Protein AF-Q5DLU1-F1 (afdb_monomer_lite)

InterPro domains:
  IPR003010 Carbon-nitrogen hydrolase [PS50263] (5-54)
  IPR036526 Carbon-nitrogen hydrolase superfamily [G3DSA:3.60.110.10] (1-54)
  IPR036526 Carbon-nitrogen hydrolase superfamily [SSF56317] (3-54)

Secondary structure (DSSP, 8-state):
------EEEE-----S-TTS-HHHHHHHHHHHHHHHHHHHHHTT-SEEEE-TT-

Organism: NCBI:txid301298

Structure (mmCIF, N/CA/C/O backbone):
data_AF-Q5DLU1-F1
#
_entry.id   AF-Q5DLU1-F1
#
loop_
_atom_site.group_PDB
_atom_site.id
_atom_site.type_symbol
_atom_site.label_atom_id
_atom_site.label_alt_id
_atom_site.label_comp_id
_atom_site.label_asym_id
_atom_site.label_entity_id
_atom_site.label_seq_id
_atom_site.pdbx_PDB_ins_code
_atom_site.Cartn_x
_atom_site.Cartn_y
_atom_site.Cartn_z
_atom_site.occupancy
_atom_site.B_iso_or_equiv
_atom_site.auth_seq_id
_atom_site.auth_comp_id
_atom_site.auth_asym_id
_atom_site.auth_atom_id
_atom_site.pdbx_PDB_model_num
ATOM 1 N N . MET A 1 1 ? -21.055 5.696 23.407 1.00 53.12 1 MET A N 1
ATOM 2 C CA . MET A 1 1 ? -20.455 4.745 22.443 1.00 53.12 1 MET A CA 1
ATOM 3 C C . MET A 1 1 ? -19.149 5.348 21.963 1.00 53.12 1 MET A C 1
ATOM 5 O O . MET A 1 1 ? -19.130 6.545 21.712 1.00 53.12 1 MET A O 1
ATOM 9 N N . ALA A 1 2 ? -18.061 4.583 21.914 1.00 80.50 2 ALA A N 1
ATOM 10 C CA . ALA A 1 2 ? -16.786 5.107 21.429 1.00 80.50 2 ALA A CA 1
ATOM 11 C C . ALA A 1 2 ? -16.785 5.125 19.891 1.00 80.50 2 ALA A C 1
ATOM 13 O O . ALA A 1 2 ? -17.088 4.104 19.274 1.00 80.50 2 ALA A O 1
ATOM 14 N N . ASN A 1 3 ? -16.425 6.257 19.283 1.00 91.31 3 ASN A N 1
ATOM 15 C CA . ASN A 1 3 ? -16.235 6.390 17.833 1.00 91.31 3 ASN A CA 1
ATOM 16 C C . ASN A 1 3 ? -14.926 5.696 17.415 1.00 91.31 3 ASN A C 1
ATOM 18 O O . ASN A 1 3 ? -13.930 6.351 17.117 1.00 91.31 3 ASN A O 1
ATOM 22 N N . LYS A 1 4 ? -14.890 4.360 17.477 1.00 95.00 4 LYS A N 1
ATOM 23 C CA . LYS A 1 4 ? -13.710 3.563 17.125 1.00 95.00 4 LYS A CA 1
ATOM 24 C C . LYS A 1 4 ? -13.631 3.391 15.607 1.00 95.00 4 LYS A C 1
ATOM 26 O O . LYS A 1 4 ? -14.572 2.883 15.006 1.00 95.00 4 LYS A O 1
ATOM 31 N N . VAL A 1 5 ? -12.494 3.764 15.020 1.00 96.81 5 VAL A N 1
ATOM 32 C CA . VAL A 1 5 ? -12.186 3.562 13.597 1.00 96.81 5 VAL A CA 1
ATOM 33 C C . VAL A 1 5 ? -10.915 2.730 13.476 1.00 96.81 5 VAL A C 1
ATOM 35 O O . VAL A 1 5 ? -9.919 3.027 14.133 1.00 96.81 5 VAL A O 1
ATOM 38 N N . THR A 1 6 ? -10.945 1.695 12.640 1.00 97.81 6 THR A N 1
ATOM 39 C CA . THR A 1 6 ? -9.750 0.910 12.295 1.00 97.81 6 THR A CA 1
ATOM 40 C C . THR A 1 6 ? -9.208 1.392 10.956 1.00 97.81 6 THR A C 1
ATOM 42 O O . THR A 1 6 ? -9.959 1.481 9.985 1.00 97.81 6 THR A O 1
ATOM 45 N N . ILE A 1 7 ? -7.914 1.700 10.889 1.00 98.50 7 ILE A N 1
ATOM 46 C CA . ILE A 1 7 ? -7.259 2.174 9.663 1.00 98.50 7 ILE A CA 1
ATOM 47 C C . ILE A 1 7 ? -6.187 1.192 9.187 1.00 98.50 7 ILE A C 1
ATOM 49 O O . ILE A 1 7 ? -5.638 0.432 9.984 1.00 98.50 7 ILE A O 1
ATOM 53 N N . GLY A 1 8 ? -5.884 1.232 7.891 1.00 98.38 8 GLY A N 1
ATOM 54 C CA . GLY A 1 8 ? -4.775 0.511 7.272 1.00 98.38 8 GLY A CA 1
ATOM 55 C C . GLY A 1 8 ? -3.797 1.471 6.597 1.00 98.38 8 GLY A C 1
ATOM 56 O O . GLY A 1 8 ? -4.211 2.372 5.870 1.00 98.38 8 GLY A O 1
ATOM 57 N N . LEU A 1 9 ? -2.501 1.261 6.816 1.00 98.38 9 LEU A N 1
ATOM 58 C CA . LEU A 1 9 ? -1.429 1.949 6.097 1.00 98.38 9 LEU A CA 1
ATOM 59 C C . LEU A 1 9 ? -0.713 0.916 5.232 1.00 98.38 9 LEU A C 1
ATOM 61 O O . LEU A 1 9 ? -0.188 -0.067 5.757 1.00 98.38 9 LEU A O 1
ATOM 65 N N . ILE A 1 10 ? -0.733 1.110 3.915 1.00 98.38 10 ILE A N 1
ATOM 66 C CA . ILE A 1 10 ? -0.081 0.206 2.968 1.00 98.38 10 ILE A CA 1
ATOM 67 C C . ILE A 1 10 ? 1.242 0.824 2.528 1.00 98.38 10 ILE A C 1
ATOM 69 O O . ILE A 1 10 ? 1.277 1.905 1.943 1.00 98.38 10 ILE A O 1
ATOM 73 N N . GLN A 1 11 ? 2.317 0.082 2.778 1.00 9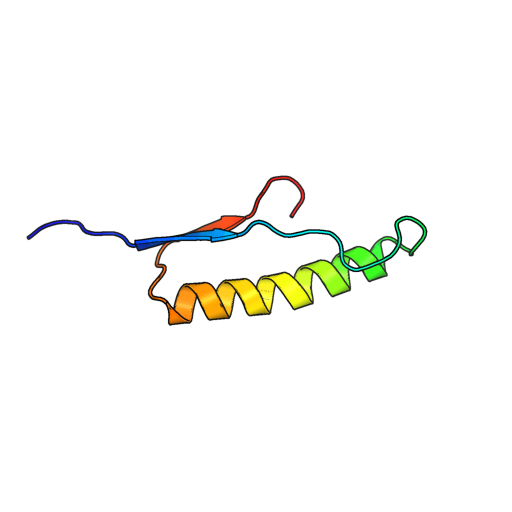7.12 11 GLN A N 1
ATOM 74 C CA . GLN A 1 11 ? 3.657 0.373 2.295 1.00 97.12 11 GLN A CA 1
ATOM 75 C C . GLN A 1 11 ? 4.165 -0.846 1.526 1.00 97.12 11 GLN A C 1
ATOM 77 O O . GLN A 1 11 ? 4.048 -1.978 2.005 1.00 97.12 11 GLN A O 1
ATOM 82 N N . ALA A 1 12 ? 4.727 -0.645 0.340 1.00 95.81 12 ALA A N 1
ATOM 83 C CA . ALA A 1 12 ? 5.316 -1.728 -0.432 1.00 95.81 12 ALA A CA 1
ATOM 84 C C . ALA A 1 12 ? 6.591 -1.283 -1.159 1.00 95.81 12 ALA A C 1
ATOM 86 O O . ALA A 1 12 ? 7.151 -0.218 -0.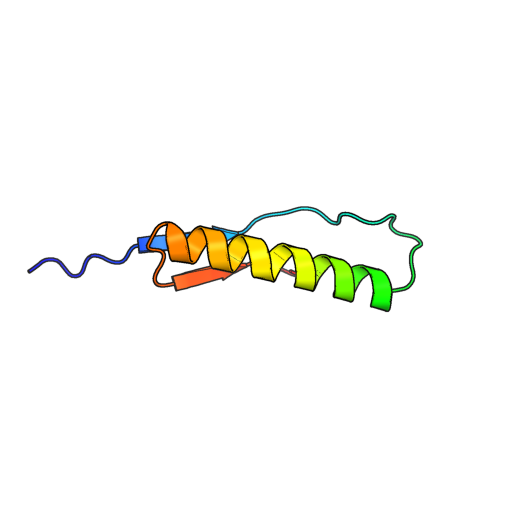924 1.00 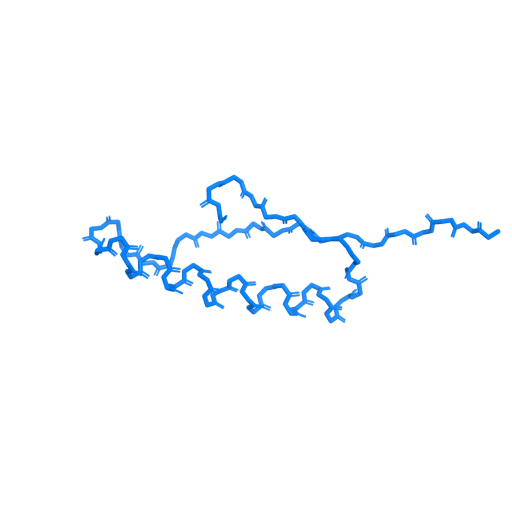95.81 12 ALA A O 1
ATOM 87 N N . LYS A 1 13 ? 7.052 -2.132 -2.071 1.00 94.81 13 LYS A N 1
ATOM 88 C CA . LYS A 1 13 ? 8.167 -1.876 -2.985 1.00 94.81 13 LYS A CA 1
ATOM 89 C C . LYS A 1 13 ? 7.723 -2.105 -4.427 1.00 94.81 13 LYS A C 1
ATOM 91 O O . LYS A 1 13 ? 6.741 -2.824 -4.640 1.00 94.81 13 LYS A O 1
ATOM 96 N N . ASN A 1 14 ? 8.468 -1.557 -5.381 1.00 94.19 14 ASN A N 1
ATOM 97 C CA . ASN A 1 14 ? 8.331 -1.923 -6.788 1.00 94.19 14 ASN A CA 1
ATOM 98 C C . ASN A 1 14 ? 8.753 -3.382 -6.997 1.00 94.19 14 ASN A C 1
ATOM 100 O O . ASN A 1 14 ? 9.760 -3.824 -6.443 1.00 94.19 14 ASN A O 1
ATOM 104 N N . ASP A 1 15 ? 7.963 -4.117 -7.781 1.00 94.00 15 ASP A N 1
ATOM 105 C CA . ASP A 1 15 ? 8.166 -5.553 -8.028 1.00 94.00 15 ASP A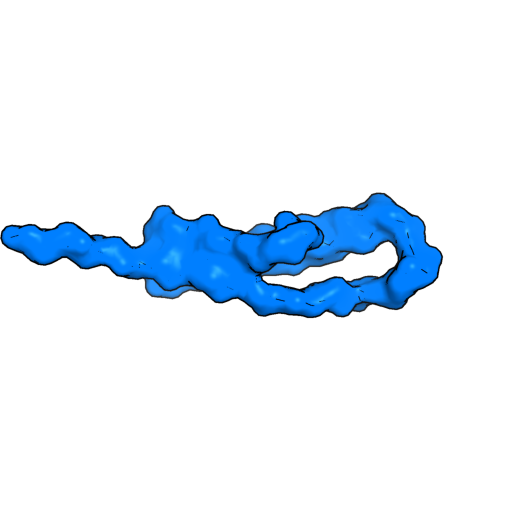 CA 1
ATOM 106 C C . ASP A 1 15 ? 8.809 -5.849 -9.392 1.00 94.00 15 ASP A C 1
ATOM 108 O O . ASP A 1 15 ? 9.067 -7.006 -9.711 1.00 94.00 15 ASP A O 1
ATOM 112 N N . VAL A 1 16 ? 9.076 -4.817 -10.191 1.00 96.50 16 VAL A N 1
ATOM 113 C CA . VAL A 1 16 ? 9.713 -4.930 -11.508 1.00 96.50 16 VAL A CA 1
ATOM 114 C C . VAL A 1 16 ? 11.009 -4.123 -11.546 1.00 96.50 16 VAL A C 1
ATOM 116 O O . VAL A 1 16 ? 11.199 -3.206 -10.740 1.00 96.50 16 VAL A O 1
ATOM 119 N N . HIS A 1 17 ? 11.909 -4.485 -12.462 1.00 97.12 17 HIS A N 1
ATOM 120 C CA . HIS A 1 17 ? 13.184 -3.793 -12.645 1.00 97.12 17 HIS A CA 1
ATOM 121 C C . HIS A 1 17 ? 12.964 -2.340 -13.090 1.00 97.12 17 HIS A C 1
ATOM 123 O O . HIS A 1 17 ? 11.988 -2.053 -13.771 1.00 97.12 17 HIS A O 1
ATOM 129 N N . GLY A 1 18 ? 13.867 -1.427 -12.724 1.00 95.56 18 GLY A N 1
ATOM 130 C CA . GLY A 1 18 ? 13.724 0.012 -13.002 1.00 95.56 18 GLY A CA 1
ATOM 131 C C . GLY A 1 18 ? 13.781 0.408 -14.483 1.00 95.56 18 GLY A C 1
ATOM 132 O O . GLY A 1 18 ? 13.376 1.515 -14.818 1.00 95.56 18 GLY A O 1
ATOM 133 N N . ASP A 1 19 ? 14.261 -0.491 -15.342 1.00 97.56 19 ASP A N 1
ATOM 134 C CA . ASP A 1 19 ? 14.379 -0.276 -16.793 1.00 97.56 19 ASP A CA 1
ATOM 135 C C . ASP A 1 19 ? 13.137 -0.737 -17.569 1.00 97.56 19 ASP A C 1
ATOM 137 O O . ASP A 1 19 ? 13.077 -0.601 -18.792 1.00 97.56 19 ASP A O 1
ATOM 141 N N . GLU A 1 20 ? 12.149 -1.312 -16.878 1.00 98.06 20 GLU A N 1
ATOM 142 C CA . GLU A 1 20 ? 10.911 -1.725 -17.524 1.00 98.06 20 GLU A CA 1
ATOM 143 C C . GLU A 1 20 ? 10.116 -0.503 -18.015 1.00 98.06 20 GLU A C 1
ATOM 145 O O . GLU A 1 20 ? 10.169 0.591 -17.441 1.00 98.06 20 GLU A O 1
ATOM 150 N N . PRO A 1 21 ? 9.317 -0.650 -19.082 1.00 98.19 21 PRO A N 1
ATOM 151 C CA . PRO A 1 21 ? 8.441 0.420 -19.523 1.00 98.19 21 PRO A CA 1
ATOM 152 C C . PRO A 1 21 ? 7.462 0.848 -18.419 1.00 98.19 21 PRO A C 1
ATOM 154 O O . PRO A 1 21 ? 6.863 0.019 -17.735 1.00 98.19 21 PRO A O 1
ATOM 157 N N . VAL A 1 22 ? 7.195 2.154 -18.310 1.00 97.00 22 VAL A N 1
ATOM 158 C CA . VAL A 1 22 ? 6.305 2.745 -17.283 1.00 97.00 22 VAL A CA 1
ATOM 159 C C . VAL A 1 22 ? 4.943 2.041 -17.174 1.00 97.00 22 VAL A C 1
ATOM 161 O O . VAL A 1 22 ? 4.400 1.897 -16.078 1.00 97.00 22 VAL A O 1
ATOM 164 N N . HIS A 1 23 ? 4.379 1.581 -18.295 1.00 97.69 23 HIS A N 1
ATOM 165 C CA . HIS A 1 23 ? 3.090 0.886 -18.284 1.00 97.69 23 HIS A CA 1
ATOM 166 C C . HIS A 1 23 ? 3.144 -0.445 -17.512 1.00 97.69 23 HIS A C 1
ATOM 168 O O . HIS A 1 23 ? 2.187 -0.759 -16.806 1.00 97.69 23 HIS A O 1
ATOM 174 N N . VAL A 1 24 ? 4.271 -1.164 -17.564 1.00 97.75 24 VAL A N 1
ATOM 175 C CA . VAL A 1 24 ? 4.499 -2.414 -16.823 1.00 97.75 24 VAL A CA 1
ATOM 176 C C . VAL A 1 24 ? 4.560 -2.135 -15.322 1.00 97.75 24 VAL A C 1
ATOM 178 O O . VAL A 1 24 ? 3.884 -2.804 -14.539 1.00 97.75 24 VAL A O 1
ATOM 181 N N . HIS A 1 25 ? 5.299 -1.097 -14.912 1.00 97.19 25 HIS A N 1
ATOM 182 C CA . HIS A 1 25 ? 5.345 -0.657 -13.514 1.00 97.19 25 HIS A CA 1
ATOM 183 C C . HIS A 1 25 ? 3.949 -0.346 -12.974 1.00 97.19 25 HIS A C 1
ATOM 185 O O . HIS A 1 25 ? 3.576 -0.827 -11.904 1.00 97.19 25 HIS A O 1
ATOM 191 N N . LYS A 1 26 ? 3.165 0.431 -13.731 1.00 95.94 26 LYS A N 1
ATOM 192 C CA . LYS A 1 26 ? 1.811 0.830 -13.341 1.00 95.94 26 LYS A CA 1
ATOM 193 C C . LYS A 1 26 ? 0.883 -0.374 -13.200 1.00 95.94 26 LYS A C 1
ATOM 195 O O . LYS A 1 26 ? 0.158 -0.463 -12.213 1.00 95.94 26 LYS A O 1
ATOM 200 N N . GLU A 1 27 ? 0.902 -1.294 -14.160 1.00 97.44 27 GLU A N 1
ATOM 201 C CA . GLU A 1 27 ? 0.072 -2.500 -14.117 1.00 97.44 27 GLU A CA 1
ATOM 202 C C . GLU A 1 27 ? 0.386 -3.344 -12.876 1.00 97.44 27 GLU A C 1
ATOM 204 O O . GLU A 1 27 ? -0.518 -3.679 -12.107 1.00 97.44 27 GLU A O 1
ATOM 209 N N . LYS A 1 28 ? 1.674 -3.610 -12.621 1.00 97.31 28 LYS A N 1
ATOM 210 C CA . LYS A 1 28 ? 2.109 -4.412 -11.468 1.00 97.31 28 LYS A CA 1
ATOM 211 C C . LYS A 1 28 ? 1.873 -3.720 -10.133 1.00 97.31 28 LYS A C 1
ATOM 213 O O . LYS A 1 28 ? 1.457 -4.380 -9.179 1.00 97.31 28 LYS A O 1
ATOM 218 N N . ALA A 1 29 ? 2.058 -2.403 -10.064 1.00 96.75 29 ALA A N 1
ATOM 219 C CA . ALA A 1 29 ? 1.700 -1.626 -8.886 1.00 96.75 29 ALA A CA 1
ATOM 220 C C . ALA A 1 29 ? 0.194 -1.735 -8.597 1.00 96.75 29 ALA A C 1
ATOM 222 O O . ALA A 1 29 ? -0.178 -2.075 -7.475 1.00 96.75 29 ALA A O 1
ATOM 223 N N . ILE A 1 30 ? -0.683 -1.529 -9.586 1.00 97.12 30 ILE A N 1
ATOM 224 C CA . ILE A 1 30 ? -2.140 -1.608 -9.384 1.00 97.12 30 ILE A CA 1
ATOM 225 C C . ILE A 1 30 ? -2.562 -3.015 -8.946 1.00 97.12 30 ILE A C 1
ATOM 227 O O . ILE A 1 30 ? -3.291 -3.149 -7.962 1.00 97.12 30 ILE A O 1
ATOM 231 N N . GLU A 1 31 ? -2.082 -4.063 -9.624 1.00 97.81 31 GLU A N 1
ATOM 232 C CA . GLU A 1 31 ? -2.395 -5.459 -9.289 1.00 97.81 31 GLU A CA 1
ATOM 233 C C . GLU A 1 31 ? -2.077 -5.759 -7.814 1.00 97.81 31 GLU A C 1
ATOM 235 O O . GLU A 1 31 ? -2.917 -6.271 -7.066 1.00 97.81 31 GLU A O 1
ATOM 240 N N . LYS A 1 32 ? -0.881 -5.365 -7.364 1.00 97.62 32 LYS A N 1
ATOM 241 C CA . LYS A 1 32 ? -0.430 -5.532 -5.982 1.00 97.62 32 LYS A CA 1
ATOM 242 C C . LYS A 1 32 ? -1.299 -4.761 -4.990 1.00 97.62 32 LYS A C 1
ATOM 244 O O . LYS A 1 32 ? -1.736 -5.337 -3.990 1.00 97.62 32 LYS A O 1
ATOM 249 N N . HIS A 1 33 ? -1.557 -3.480 -5.251 1.00 98.31 33 HIS A N 1
ATOM 250 C CA . HIS A 1 33 ? -2.309 -2.625 -4.334 1.00 98.31 33 HIS A CA 1
ATOM 251 C C . HIS A 1 33 ? -3.756 -3.059 -4.190 1.00 98.31 33 HIS A C 1
ATOM 253 O O . HIS A 1 33 ? -4.268 -3.059 -3.074 1.00 98.31 33 HIS A O 1
ATOM 259 N N . VAL A 1 34 ? -4.395 -3.521 -5.267 1.00 98.31 34 VAL A N 1
ATOM 260 C CA . VAL A 1 34 ? -5.746 -4.083 -5.181 1.00 98.31 34 VAL A CA 1
ATOM 261 C C . VAL A 1 34 ? -5.774 -5.254 -4.199 1.00 98.31 34 VAL A C 1
ATOM 263 O O . VAL A 1 34 ? -6.647 -5.287 -3.333 1.00 98.31 34 VAL A O 1
ATOM 266 N N . ARG A 1 35 ? -4.806 -6.180 -4.250 1.00 98.50 35 ARG A N 1
ATOM 267 C CA . ARG A 1 35 ? -4.751 -7.292 -3.282 1.00 98.50 35 ARG A CA 1
ATOM 268 C C . ARG A 1 35 ? -4.545 -6.804 -1.847 1.00 98.50 35 ARG A C 1
ATOM 270 O O . ARG A 1 35 ? -5.264 -7.250 -0.958 1.00 98.50 35 ARG A O 1
ATOM 277 N N . LEU A 1 36 ? -3.615 -5.874 -1.626 1.00 98.44 36 LEU A N 1
ATOM 278 C CA . LEU A 1 36 ? -3.321 -5.334 -0.290 1.00 98.44 36 LEU A CA 1
ATOM 279 C C . LEU A 1 36 ? -4.513 -4.564 0.298 1.00 98.44 36 LEU A C 1
ATOM 281 O O . LEU A 1 36 ? -4.820 -4.706 1.479 1.00 98.44 36 LEU A O 1
ATOM 285 N N . VAL A 1 37 ? -5.238 -3.805 -0.527 1.00 98.56 37 VAL A N 1
ATOM 286 C CA . VAL A 1 37 ? -6.480 -3.123 -0.133 1.00 98.56 37 VAL A CA 1
ATOM 287 C C . VAL A 1 37 ? -7.545 -4.138 0.279 1.00 98.56 37 VAL A C 1
ATOM 289 O O . VAL A 1 37 ? -8.201 -3.954 1.304 1.00 98.56 37 VAL A O 1
ATOM 292 N N . ARG A 1 38 ? -7.710 -5.234 -0.476 1.00 98.56 38 ARG A N 1
ATOM 293 C CA . ARG A 1 38 ? -8.658 -6.306 -0.124 1.00 98.56 38 ARG A CA 1
ATOM 294 C C . ARG A 1 38 ? -8.273 -7.000 1.178 1.00 98.56 38 ARG A C 1
ATOM 296 O O . ARG A 1 38 ? -9.151 -7.278 1.988 1.00 98.56 38 ARG A O 1
ATOM 303 N N . GLU A 1 39 ? -6.985 -7.232 1.403 1.00 98.56 39 GLU A N 1
ATOM 304 C CA . GLU A 1 39 ? -6.478 -7.794 2.655 1.00 98.56 39 GLU A CA 1
ATOM 305 C C . GLU A 1 39 ? -6.744 -6.862 3.848 1.00 98.56 39 GLU A C 1
ATOM 307 O O . GLU A 1 39 ? -7.250 -7.305 4.880 1.00 98.56 39 GLU A O 1
ATOM 312 N N . ALA A 1 40 ? -6.460 -5.564 3.708 1.00 98.62 40 ALA A N 1
ATOM 313 C CA . ALA A 1 40 ? -6.732 -4.571 4.745 1.00 98.62 40 ALA A CA 1
ATOM 314 C C . ALA A 1 40 ? -8.236 -4.471 5.055 1.00 98.62 40 ALA A C 1
ATOM 316 O O . ALA A 1 40 ? -8.627 -4.454 6.224 1.00 98.62 40 ALA A O 1
ATOM 317 N N . ALA A 1 41 ? -9.083 -4.483 4.023 1.00 98.38 41 ALA A N 1
ATOM 318 C CA . ALA A 1 41 ? -10.533 -4.516 4.182 1.00 98.38 41 ALA A CA 1
ATOM 319 C C . ALA A 1 41 ? -11.003 -5.790 4.908 1.00 98.38 41 ALA A C 1
ATOM 321 O O . ALA A 1 41 ? -11.820 -5.704 5.823 1.00 98.38 41 ALA A O 1
ATOM 322 N N . ALA A 1 42 ? -10.446 -6.962 4.574 1.00 98.62 42 ALA A N 1
ATOM 323 C CA . ALA A 1 42 ? -10.752 -8.223 5.257 1.00 98.62 42 ALA A CA 1
ATOM 324 C C . ALA A 1 42 ? -10.339 -8.215 6.743 1.00 98.62 42 ALA A C 1
ATOM 326 O O . ALA A 1 42 ? -10.954 -8.894 7.561 1.00 98.62 42 ALA A O 1
ATOM 327 N N . LYS A 1 43 ? -9.336 -7.405 7.106 1.00 98.31 43 LYS A N 1
ATOM 328 C CA . LYS A 1 43 ? -8.905 -7.146 8.492 1.00 98.31 43 LYS A CA 1
ATOM 329 C C . LYS A 1 43 ? -9.736 -6.068 9.208 1.00 98.31 43 LYS A C 1
ATOM 331 O O . LYS A 1 43 ? -9.441 -5.736 10.353 1.00 98.31 43 LYS A O 1
ATOM 336 N N . GLY A 1 44 ? -10.766 -5.521 8.561 1.00 98.12 44 GLY A N 1
ATOM 337 C CA . GLY A 1 44 ?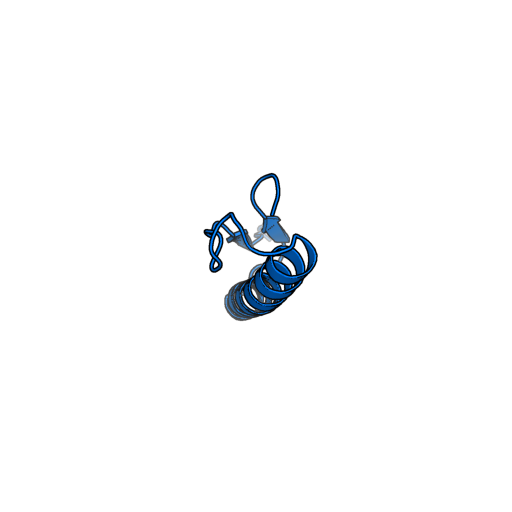 -11.677 -4.535 9.145 1.00 98.12 44 GLY A CA 1
ATOM 338 C C . GLY A 1 44 ? -11.217 -3.081 9.025 1.00 98.12 44 GLY A C 1
ATOM 339 O O . GLY A 1 44 ? -11.763 -2.226 9.722 1.00 98.12 44 GLY A O 1
ATOM 340 N N . ALA A 1 45 ? -10.233 -2.774 8.170 1.00 98.50 45 ALA A N 1
ATOM 341 C CA . ALA A 1 45 ? -9.863 -1.389 7.896 1.00 98.50 45 ALA A CA 1
ATOM 342 C C . ALA A 1 45 ? -11.021 -0.643 7.212 1.00 98.50 45 ALA A C 1
ATOM 344 O O . ALA A 1 45 ? -11.579 -1.101 6.217 1.00 98.50 45 ALA A O 1
ATOM 345 N N . GLN A 1 46 ? -11.357 0.527 7.748 1.00 98.12 46 GLN A N 1
ATOM 346 C CA . GLN A 1 46 ? -12.420 1.409 7.258 1.00 98.12 46 GLN A CA 1
ATOM 347 C C . GLN A 1 46 ? -11.859 2.575 6.439 1.00 98.12 46 GLN A C 1
ATOM 349 O O . GLN A 1 46 ? -12.544 3.118 5.579 1.00 98.12 46 GLN A O 1
ATOM 354 N N . ILE A 1 47 ? -10.609 2.955 6.711 1.00 98.44 47 ILE A N 1
ATOM 355 C CA . ILE A 1 47 ? -9.858 3.970 5.972 1.00 98.44 47 ILE A CA 1
ATOM 356 C C . ILE A 1 47 ? -8.504 3.361 5.631 1.00 98.44 47 ILE A C 1
ATOM 358 O O . ILE A 1 47 ? -7.844 2.794 6.504 1.00 98.44 47 ILE A O 1
ATOM 362 N N . ILE A 1 48 ? -8.100 3.464 4.368 1.00 98.62 48 ILE A N 1
ATOM 363 C CA . ILE A 1 48 ? -6.826 2.939 3.881 1.00 98.62 48 ILE A CA 1
ATOM 364 C C . ILE A 1 48 ? -6.048 4.084 3.240 1.00 98.62 48 ILE A C 1
ATOM 366 O O . ILE A 1 48 ? -6.592 4.802 2.405 1.00 98.62 48 ILE A O 1
ATOM 370 N N . CYS A 1 49 ? -4.785 4.240 3.631 1.00 98.50 49 CYS A N 1
ATOM 371 C CA . CYS A 1 49 ? -3.845 5.176 3.020 1.00 98.50 49 CYS A CA 1
ATOM 37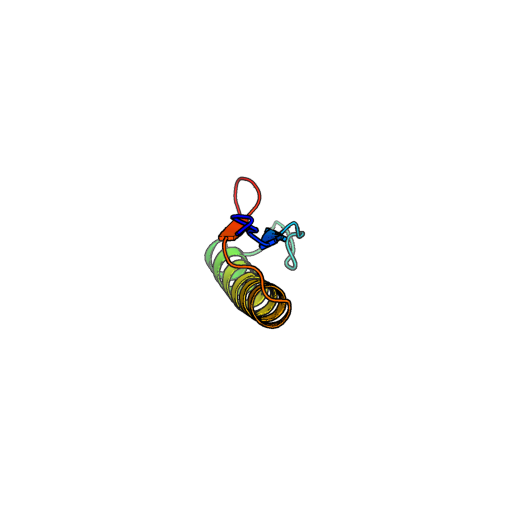2 C C . CYS A 1 49 ? -2.718 4.404 2.321 1.00 98.50 49 CYS A C 1
ATOM 374 O O . CYS A 1 49 ? -2.264 3.372 2.827 1.00 98.50 49 CYS A O 1
ATOM 376 N N . LEU A 1 50 ? -2.278 4.910 1.171 1.00 98.19 50 LEU A N 1
ATOM 377 C CA . LEU A 1 50 ? -1.125 4.412 0.419 1.00 98.19 50 LEU A CA 1
ATOM 378 C C . LEU A 1 50 ? 0.055 5.380 0.622 1.00 98.19 50 LEU A C 1
ATOM 380 O O . LEU A 1 50 ? -0.166 6.557 0.907 1.00 98.19 50 LEU A O 1
ATOM 384 N N . GLN A 1 51 ? 1.297 4.901 0.511 1.00 96.31 51 GLN A N 1
ATOM 385 C CA . GLN A 1 51 ? 2.475 5.780 0.591 1.00 96.31 51 GLN A CA 1
ATOM 386 C C . GLN A 1 51 ? 2.550 6.762 -0.601 1.00 96.31 51 GLN A C 1
ATOM 388 O O . GLN A 1 51 ? 1.826 6.649 -1.584 1.00 96.31 51 GLN A O 1
ATOM 393 N N . GLU A 1 52 ? 3.438 7.748 -0.524 1.00 96.50 52 GLU A N 1
ATOM 394 C CA . GLU A 1 52 ? 3.667 8.687 -1.626 1.00 96.50 52 GLU A CA 1
ATOM 395 C C . GLU A 1 52 ? 4.173 7.954 -2.890 1.00 96.50 52 GLU A C 1
ATOM 397 O O . GLU A 1 52 ? 4.980 7.026 -2.789 1.00 96.50 52 GLU A O 1
ATOM 402 N N . ILE A 1 53 ? 3.700 8.370 -4.075 1.00 90.12 53 ILE A N 1
ATOM 403 C CA . ILE A 1 53 ? 4.031 7.782 -5.396 1.00 90.12 53 ILE A CA 1
ATOM 404 C C . ILE A 1 53 ? 3.554 6.318 -5.558 1.00 90.12 53 ILE A C 1
ATOM 406 O O . ILE A 1 53 ? 3.897 5.645 -6.530 1.00 90.12 53 ILE A O 1
ATOM 410 N N . PHE A 1 54 ? 2.715 5.826 -4.642 1.00 76.44 54 PHE A N 1
ATOM 411 C CA . PHE A 1 54 ? 2.026 4.543 -4.797 1.00 76.44 54 PHE A CA 1
ATOM 412 C C . PHE A 1 54 ? 0.719 4.645 -5.569 1.00 76.44 54 PHE A C 1
ATOM 414 O O . PHE A 1 54 ? -0.030 5.623 -5.348 1.00 76.44 54 PHE A O 1
#

Foldseek 3Di:
DDPDAAAEEDDDDQPDDPPDPPVVSVVVVVVVVVVVVVVCVVVVHPYYDYDPPD

pLDDT: mean 95.7, std 7.06, range [53.12, 98.62]

Radius of gyration: 14.01 Å; chains: 1; bounding box: 35×17×42 Å

Sequence (54 aa):
MANKVTIGLIQAKNDVHGDEPVHVHKEKAIEKHVRLVREAAAKGAQIICLQEIF